Protein AF-A0A2T0B1J4-F1 (afdb_monomer)

Sequence (150 aa):
MVKFLWDLNIEDIPCGWESIYQEALRDYPDGKVAETISQYGDGEPSVEKHLFNPVKCREILINKFNQLKLEAIELYNKRDVLDFKICCNRLFQIDIFLYSILNEWTNIDDVFANDSFQPDNSLNDIKSYAQNTYFDNSDSQFNNLKFINL

Foldseek 3Di:
DQQALLVDQLVVDAFQVVVVLVCCVPPPQVFDWDWDWDDDPPDDIDIDIATAHQNLLVVLLNVLLNVLSVVLVVLVVCCVPDDVVVSVVSNLVSLLLSQLSSCNRNDHDPDDDSHNRHNVCSSVVSVVCSVVCLPVCPDVPCQSNRPDRD

Radius of gyration: 17.74 Å; Cα contacts (8 Å, |Δi|>4): 176; chains: 1; bounding box: 37×38×54 Å

Solvent-accessible surface area (backbone atoms only — not comparable to full-atom values):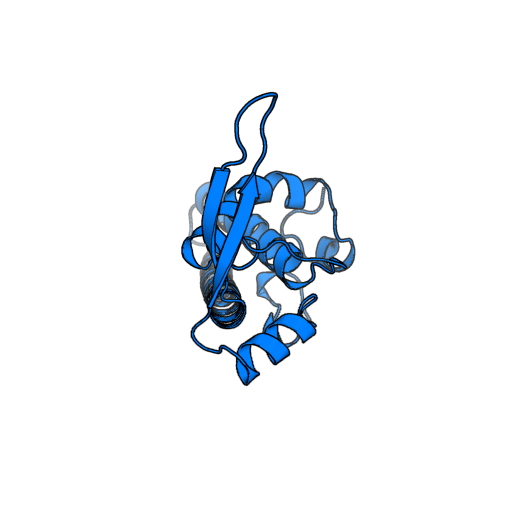 8679 Å² total; per-residue (Å²): 133,80,65,40,65,59,63,59,59,73,88,81,47,77,53,41,51,47,70,59,33,56,48,30,56,74,78,36,57,91,33,44,85,30,69,44,80,48,67,76,75,97,54,81,72,43,77,46,82,32,55,30,19,47,48,55,33,51,52,51,52,54,53,50,47,53,54,45,24,54,52,44,54,54,51,62,75,41,44,92,80,45,59,61,69,62,46,52,54,50,46,51,56,41,44,33,47,48,51,29,52,48,53,63,42,50,41,72,68,99,72,79,60,50,60,74,27,24,58,91,43,54,67,56,55,43,64,76,47,14,67,58,53,56,72,68,53,79,58,72,89,57,50,86,24,43,89,72,78,132

Structure (mmCIF, N/CA/C/O backbone):
data_AF-A0A2T0B1J4-F1
#
_entry.id   AF-A0A2T0B1J4-F1
#
loop_
_atom_site.group_PDB
_atom_site.id
_atom_site.type_symbol
_atom_site.label_atom_id
_atom_site.label_alt_id
_atom_site.label_comp_id
_atom_site.label_asym_id
_atom_site.label_entity_id
_atom_site.label_seq_id
_atom_site.pdbx_PDB_ins_code
_atom_site.Cartn_x
_atom_site.Cartn_y
_atom_site.Cartn_z
_atom_site.occupancy
_atom_site.B_iso_or_equiv
_atom_site.auth_seq_id
_atom_site.auth_comp_id
_atom_site.auth_asym_id
_atom_site.auth_atom_id
_atom_site.pdbx_PDB_model_num
ATOM 1 N N . MET A 1 1 ? -15.827 -11.362 10.276 1.00 76.38 1 MET A N 1
ATOM 2 C CA . MET A 1 1 ? -16.634 -10.396 9.501 1.00 76.38 1 MET A CA 1
ATOM 3 C C . MET A 1 1 ? -15.811 -9.130 9.412 1.00 76.38 1 MET A C 1
ATOM 5 O O . MET A 1 1 ? -15.464 -8.613 10.465 1.00 76.38 1 MET A O 1
ATOM 9 N N . VAL A 1 2 ? -15.437 -8.720 8.201 1.00 90.88 2 VAL A N 1
ATOM 10 C CA . VAL A 1 2 ? -14.666 -7.493 7.943 1.00 90.88 2 VAL A CA 1
ATOM 11 C C . VAL A 1 2 ? -15.586 -6.300 8.202 1.00 90.88 2 VAL A C 1
ATOM 13 O O . VAL A 1 2 ? -16.709 -6.292 7.697 1.00 90.88 2 VAL A O 1
ATOM 16 N N . LYS A 1 3 ? -15.155 -5.351 9.036 1.00 93.56 3 LYS A N 1
ATOM 17 C CA . LYS A 1 3 ? -15.921 -4.141 9.376 1.00 93.56 3 LYS A CA 1
ATOM 18 C C . LYS A 1 3 ? -15.192 -2.862 8.984 1.00 93.56 3 LYS A C 1
ATOM 20 O O . LYS A 1 3 ? -15.856 -1.889 8.654 1.00 93.56 3 LYS A O 1
ATOM 25 N N . PHE A 1 4 ? -13.865 -2.878 9.031 1.00 96.00 4 PHE A N 1
ATOM 26 C CA . PHE A 1 4 ? -13.014 -1.728 8.746 1.00 96.00 4 PHE A CA 1
ATOM 27 C C . PHE A 1 4 ? -11.945 -2.068 7.706 1.00 96.00 4 PHE A C 1
ATOM 29 O O . PHE A 1 4 ? -11.621 -3.241 7.509 1.00 96.00 4 PHE A O 1
ATOM 36 N N . LEU A 1 5 ? -11.329 -1.052 7.094 1.00 96.12 5 LEU A N 1
ATOM 37 C CA . LEU A 1 5 ? -10.210 -1.247 6.161 1.00 96.12 5 LEU A CA 1
ATOM 38 C C . LEU A 1 5 ? -9.045 -2.021 6.793 1.00 96.12 5 LEU A C 1
ATOM 40 O O . LEU A 1 5 ? -8.457 -2.888 6.153 1.00 96.12 5 LEU A O 1
ATOM 44 N N . TRP A 1 6 ? -8.741 -1.778 8.071 1.00 97.19 6 TRP A N 1
ATOM 45 C CA . TRP A 1 6 ? -7.687 -2.504 8.792 1.00 97.19 6 TRP A CA 1
ATOM 46 C C . TRP A 1 6 ? -8.042 -3.962 9.131 1.00 97.19 6 TRP A C 1
ATOM 48 O O . TRP A 1 6 ? -7.179 -4.703 9.598 1.00 97.19 6 TRP A O 1
ATOM 58 N N . ASP A 1 7 ? -9.271 -4.421 8.882 1.00 97.00 7 ASP A N 1
ATOM 59 C CA . ASP A 1 7 ? -9.607 -5.846 8.994 1.00 97.00 7 ASP A CA 1
ATOM 60 C C . ASP A 1 7 ? -9.185 -6.637 7.742 1.00 97.00 7 ASP A C 1
ATOM 62 O O . ASP A 1 7 ? -9.140 -7.868 7.777 1.00 97.00 7 ASP A O 1
ATOM 66 N N . LEU A 1 8 ? -8.860 -5.947 6.641 1.00 96.94 8 LEU A N 1
ATOM 67 C CA . LEU A 1 8 ? -8.448 -6.560 5.382 1.00 96.94 8 LEU A CA 1
ATOM 68 C C . LEU A 1 8 ? -7.027 -7.124 5.452 1.00 96.94 8 LEU A C 1
ATOM 70 O O . LEU A 1 8 ? -6.194 -6.727 6.275 1.00 96.94 8 LEU A O 1
ATOM 74 N N . ASN A 1 9 ? -6.742 -8.048 4.546 1.00 96.81 9 ASN A N 1
ATOM 75 C CA . ASN A 1 9 ? -5.394 -8.467 4.200 1.00 96.81 9 ASN A CA 1
ATOM 76 C C . ASN A 1 9 ? -5.140 -8.048 2.750 1.00 96.81 9 ASN A C 1
ATOM 78 O O . ASN A 1 9 ? -5.812 -8.542 1.850 1.00 96.81 9 ASN A O 1
ATOM 82 N N . ILE A 1 10 ? -4.211 -7.114 2.537 1.00 96.50 10 ILE A N 1
ATOM 83 C CA . ILE A 1 10 ? -3.950 -6.545 1.208 1.00 96.50 10 ILE A CA 1
ATOM 84 C C . ILE A 1 10 ? -3.490 -7.607 0.204 1.00 96.50 10 ILE A C 1
ATOM 86 O O . ILE A 1 10 ? -3.807 -7.517 -0.974 1.00 96.50 10 ILE A O 1
ATOM 90 N N . GLU A 1 11 ? -2.811 -8.654 0.672 1.00 96.81 11 GLU A N 1
ATOM 91 C CA . GLU A 1 11 ? -2.315 -9.736 -0.182 1.00 96.81 11 GLU A CA 1
ATOM 92 C C . GLU A 1 11 ? -3.431 -10.668 -0.683 1.00 96.81 11 GLU A C 1
ATOM 94 O O . GLU A 1 11 ? -3.240 -11.355 -1.683 1.00 96.81 11 GLU A O 1
ATOM 99 N N . ASP A 1 12 ? -4.607 -10.653 -0.042 1.00 96.75 12 ASP A N 1
ATOM 100 C CA . ASP A 1 12 ? -5.792 -11.384 -0.512 1.00 96.75 12 ASP A CA 1
ATOM 101 C C . ASP A 1 12 ? -6.577 -10.589 -1.579 1.00 96.75 12 ASP A C 1
ATOM 103 O O . ASP A 1 12 ? -7.536 -11.101 -2.162 1.00 96.75 12 ASP A O 1
ATOM 107 N N . ILE A 1 13 ? -6.192 -9.332 -1.836 1.00 95.81 13 ILE A N 1
ATOM 108 C CA . ILE A 1 13 ? -6.833 -8.432 -2.800 1.00 95.81 13 ILE A CA 1
ATOM 109 C C . ILE A 1 13 ? -6.035 -8.458 -4.113 1.00 95.81 13 ILE A C 1
ATOM 111 O O . ILE A 1 13 ? -4.819 -8.247 -4.084 1.00 95.81 13 ILE A O 1
ATOM 115 N N . PRO A 1 14 ? -6.684 -8.658 -5.278 1.00 95.06 14 PRO A N 1
ATOM 116 C CA . PRO A 1 14 ? -6.003 -8.597 -6.568 1.00 95.06 14 PRO A CA 1
ATOM 117 C C . PRO A 1 14 ? -5.245 -7.279 -6.760 1.00 95.06 14 PRO A C 1
ATOM 119 O O . PRO A 1 14 ? -5.803 -6.200 -6.564 1.00 95.06 14 PRO A O 1
ATOM 122 N N . CYS A 1 15 ? -3.977 -7.376 -7.153 1.00 94.81 15 CYS A N 1
ATOM 123 C CA . CYS A 1 15 ? -3.159 -6.222 -7.507 1.00 94.81 15 CYS A CA 1
ATOM 124 C C . CYS A 1 15 ? -3.479 -5.796 -8.947 1.00 94.81 15 CYS A C 1
ATOM 126 O O . CYS A 1 15 ? -3.387 -6.613 -9.867 1.00 94.81 15 CYS A O 1
ATOM 128 N N . GLY A 1 16 ? -3.857 -4.532 -9.151 1.00 94.12 16 GLY A N 1
ATOM 129 C CA . GLY A 1 16 ? -4.279 -4.013 -10.458 1.00 94.12 16 GLY A CA 1
ATOM 130 C C . GLY A 1 16 ? -3.170 -4.037 -11.517 1.00 94.12 16 GLY A C 1
ATOM 131 O O . GLY A 1 16 ? -3.441 -4.211 -12.702 1.00 94.12 16 GLY A O 1
ATOM 132 N N . TRP A 1 17 ? -1.911 -3.989 -11.080 1.00 95.31 17 TRP A N 1
ATOM 133 C CA . TRP A 1 17 ? -0.706 -4.018 -11.915 1.00 95.31 17 TRP A CA 1
ATOM 134 C C . TRP A 1 17 ? 0.101 -5.319 -11.764 1.00 95.31 17 TRP A C 1
ATOM 136 O O . TRP A 1 17 ? 1.316 -5.349 -11.970 1.00 95.31 17 TRP A O 1
ATOM 146 N N . GLU A 1 18 ? -0.566 -6.433 -11.437 1.00 96.00 18 GLU A N 1
ATOM 147 C CA . GLU A 1 18 ? 0.079 -7.743 -11.250 1.00 96.00 18 GLU A CA 1
ATOM 148 C C . GLU A 1 18 ? 0.923 -8.171 -12.467 1.00 96.00 18 GLU A C 1
ATOM 150 O O . GLU A 1 18 ? 2.003 -8.733 -12.297 1.00 96.00 18 GLU A O 1
ATOM 155 N N . SER A 1 19 ? 0.494 -7.869 -13.698 1.00 94.88 19 SER A N 1
ATOM 156 C CA . SER A 1 19 ? 1.263 -8.184 -14.914 1.00 94.88 19 SER A CA 1
ATOM 157 C C . SER A 1 19 ? 2.630 -7.489 -14.946 1.00 94.88 19 SER A C 1
ATOM 159 O O . SER A 1 19 ? 3.635 -8.130 -15.256 1.00 94.88 19 SER A O 1
ATOM 161 N N . ILE A 1 20 ? 2.678 -6.210 -14.567 1.00 95.00 20 ILE A N 1
ATOM 162 C CA . ILE A 1 20 ? 3.899 -5.394 -14.503 1.00 95.00 20 ILE A CA 1
ATOM 163 C C . ILE A 1 20 ? 4.815 -5.904 -13.396 1.00 95.00 20 ILE A C 1
ATOM 165 O O . ILE A 1 20 ? 6.023 -6.030 -13.593 1.00 95.00 20 ILE A O 1
ATOM 169 N N . TYR A 1 21 ? 4.241 -6.250 -12.242 1.00 95.81 21 TYR A N 1
ATOM 170 C CA . TYR A 1 21 ? 4.989 -6.879 -11.160 1.00 95.81 21 TYR A CA 1
ATOM 171 C C . TYR A 1 21 ? 5.649 -8.189 -11.610 1.00 95.81 21 TYR A C 1
ATOM 173 O O . TYR A 1 21 ? 6.840 -8.376 -11.371 1.00 95.81 21 TYR A O 1
ATOM 181 N N . GLN A 1 22 ? 4.907 -9.081 -12.274 1.00 97.31 22 GLN A N 1
ATOM 182 C CA . GLN A 1 22 ? 5.429 -10.376 -12.721 1.00 97.31 22 GLN A CA 1
ATOM 183 C C . GLN A 1 22 ? 6.499 -10.232 -13.810 1.00 97.31 22 GLN A C 1
ATOM 185 O O . GLN A 1 22 ? 7.472 -10.986 -13.822 1.00 97.31 22 GLN A O 1
ATOM 190 N N . GLU A 1 23 ? 6.352 -9.257 -14.713 1.00 96.00 23 GLU A N 1
ATOM 191 C CA . GLU A 1 23 ? 7.404 -8.904 -15.670 1.00 96.00 23 GLU A CA 1
ATOM 192 C C . GLU A 1 23 ? 8.668 -8.431 -14.945 1.00 96.00 23 GLU A C 1
ATOM 194 O O . GLU A 1 23 ? 9.739 -8.999 -15.152 1.00 96.00 23 GLU A O 1
ATOM 199 N N . ALA A 1 24 ? 8.539 -7.444 -14.055 1.00 96.38 24 ALA A N 1
ATOM 200 C CA . ALA A 1 24 ? 9.664 -6.898 -13.307 1.00 96.38 24 ALA A CA 1
ATOM 201 C C . ALA A 1 24 ? 10.362 -7.969 -12.461 1.00 96.38 24 ALA A C 1
ATOM 203 O O . ALA A 1 24 ? 11.586 -8.052 -12.464 1.00 96.38 24 ALA A O 1
ATOM 204 N N . LEU A 1 25 ? 9.600 -8.838 -11.794 1.00 97.50 25 LEU A N 1
ATOM 205 C CA . LEU A 1 25 ? 10.138 -9.928 -10.982 1.00 97.50 25 LEU A CA 1
ATOM 206 C C . LEU A 1 25 ? 10.999 -10.899 -11.803 1.00 97.50 25 LEU A C 1
ATOM 208 O O . LEU A 1 25 ? 11.987 -11.426 -11.294 1.00 97.50 25 LEU A O 1
ATOM 212 N N . ARG A 1 26 ? 10.630 -11.137 -13.066 1.00 98.06 26 ARG A N 1
ATOM 213 C CA . ARG A 1 26 ? 11.362 -12.021 -13.978 1.00 98.06 26 ARG A CA 1
ATOM 214 C C . ARG A 1 26 ? 12.568 -11.330 -14.614 1.00 98.06 26 ARG A C 1
ATOM 216 O O . ARG A 1 26 ? 13.634 -11.936 -14.690 1.00 98.06 26 ARG A O 1
ATOM 223 N N . ASP A 1 27 ? 12.387 -10.102 -15.090 1.00 97.81 27 ASP A N 1
ATOM 224 C CA . ASP A 1 27 ? 13.320 -9.464 -16.021 1.00 97.81 27 ASP A CA 1
ATOM 225 C C . ASP A 1 27 ? 14.264 -8.458 -15.331 1.00 97.81 27 ASP A C 1
ATOM 227 O O . ASP A 1 27 ? 15.399 -8.277 -15.772 1.00 97.81 27 ASP A O 1
ATOM 231 N N . TYR A 1 28 ? 13.821 -7.799 -14.253 1.00 96.69 28 TYR A N 1
ATOM 232 C CA . TYR A 1 28 ? 14.573 -6.768 -13.521 1.00 96.69 28 TYR A CA 1
ATOM 233 C C . TYR A 1 28 ? 14.122 -6.657 -12.043 1.00 96.69 28 TYR A C 1
ATOM 235 O O . TYR A 1 28 ? 13.587 -5.623 -11.633 1.00 96.69 28 TYR A O 1
ATOM 243 N N . PRO A 1 29 ? 14.338 -7.694 -11.206 1.00 96.69 29 PRO A N 1
ATOM 244 C CA . PRO A 1 29 ? 13.792 -7.752 -9.842 1.00 96.69 29 PRO A CA 1
ATOM 245 C C . PRO A 1 29 ? 14.327 -6.658 -8.904 1.00 96.69 29 PRO A C 1
ATOM 247 O O . PRO A 1 29 ? 13.625 -6.234 -7.988 1.00 96.69 29 PRO A O 1
ATOM 250 N N . ASP A 1 30 ? 15.538 -6.159 -9.161 1.00 96.44 30 ASP A N 1
ATOM 251 C CA . ASP A 1 30 ? 16.154 -5.050 -8.420 1.00 96.44 30 ASP A CA 1
ATOM 252 C C . ASP A 1 30 ? 15.792 -3.664 -9.001 1.00 96.44 30 ASP A C 1
ATOM 254 O O . ASP A 1 30 ? 16.262 -2.628 -8.522 1.00 96.44 30 ASP A O 1
ATOM 258 N N . GLY A 1 31 ? 14.917 -3.628 -10.010 1.00 95.81 31 GLY A N 1
ATOM 259 C CA . GLY A 1 31 ? 14.525 -2.433 -10.750 1.00 95.81 31 GLY A CA 1
ATOM 260 C C . GLY A 1 31 ? 15.409 -2.147 -11.964 1.00 95.81 31 GLY A C 1
ATOM 261 O O . GLY A 1 31 ? 16.444 -2.774 -12.189 1.00 95.81 31 GLY A O 1
ATOM 262 N N . LYS A 1 32 ? 14.985 -1.171 -12.767 1.00 95.50 32 LYS A N 1
ATOM 263 C CA . LYS A 1 32 ? 15.724 -0.665 -13.931 1.00 95.50 32 LYS A CA 1
ATOM 264 C C . LYS A 1 32 ? 15.716 0.859 -13.952 1.00 95.50 32 LYS A C 1
ATOM 266 O O . LYS A 1 32 ? 14.814 1.486 -13.403 1.00 95.50 32 LYS A O 1
ATOM 271 N N . VAL A 1 33 ? 16.701 1.458 -14.616 1.00 95.06 33 VAL A N 1
ATOM 272 C CA . VAL A 1 33 ? 16.644 2.891 -14.931 1.00 95.06 33 VAL A CA 1
ATOM 273 C C . VAL A 1 33 ? 15.686 3.077 -16.100 1.00 95.06 33 VAL A C 1
ATOM 275 O O . VAL A 1 33 ? 15.853 2.440 -17.141 1.00 95.06 33 VAL A O 1
ATOM 278 N N . ALA A 1 34 ? 14.697 3.940 -15.918 1.00 91.75 34 ALA A N 1
ATOM 279 C CA . ALA A 1 34 ? 13.777 4.370 -16.955 1.00 91.75 34 ALA A CA 1
ATOM 280 C C . ALA A 1 34 ? 13.928 5.877 -17.183 1.00 91.75 34 ALA A C 1
ATOM 282 O O . ALA A 1 34 ? 14.399 6.608 -16.310 1.00 91.75 34 ALA A O 1
ATOM 283 N N . GLU A 1 35 ? 13.563 6.327 -18.377 1.00 91.50 35 GLU A N 1
ATOM 284 C CA . GLU A 1 35 ? 13.677 7.725 -18.780 1.00 91.50 35 GLU A CA 1
ATOM 285 C C . GLU A 1 35 ? 12.286 8.293 -19.045 1.00 91.50 35 GLU A C 1
ATOM 287 O O . GLU A 1 35 ? 11.490 7.691 -19.771 1.00 91.50 35 GLU A O 1
ATOM 292 N N . THR A 1 36 ? 12.002 9.452 -18.463 1.00 85.56 36 THR A N 1
ATOM 293 C CA . THR A 1 36 ? 10.801 10.235 -18.749 1.00 85.56 36 THR A CA 1
ATOM 294 C C . THR A 1 36 ? 11.226 11.461 -19.539 1.00 85.56 36 THR A C 1
ATOM 296 O O . THR A 1 36 ? 12.144 12.182 -19.147 1.00 85.56 36 THR A O 1
ATOM 299 N N . ILE A 1 37 ? 10.583 11.682 -20.685 1.00 85.25 37 ILE A N 1
ATOM 300 C CA . ILE A 1 37 ? 10.827 12.860 -21.516 1.00 85.25 37 ILE A CA 1
ATOM 301 C C . ILE A 1 37 ? 9.759 13.884 -21.162 1.00 85.25 37 ILE A C 1
ATOM 303 O O . ILE A 1 37 ? 8.578 13.673 -21.437 1.00 85.25 37 ILE A O 1
ATOM 307 N N . SER A 1 38 ? 10.173 14.992 -20.559 1.00 80.19 38 SER A N 1
ATOM 308 C CA . SER A 1 38 ? 9.302 16.125 -20.281 1.00 80.19 38 SER A CA 1
ATOM 309 C C . SER A 1 38 ? 9.589 17.246 -21.278 1.00 80.19 38 SER A C 1
ATOM 311 O O . SER A 1 38 ? 10.730 17.658 -21.482 1.00 80.19 38 SER A O 1
ATOM 313 N N . GLN A 1 39 ? 8.539 17.745 -21.931 1.00 76.69 39 GLN A N 1
ATOM 314 C CA . GLN A 1 39 ? 8.609 18.947 -22.756 1.00 76.69 39 GLN A CA 1
ATOM 315 C C . GLN A 1 39 ? 7.570 19.940 -22.238 1.00 76.69 39 GLN A C 1
ATOM 317 O O . GLN A 1 39 ? 6.373 19.792 -22.475 1.00 76.69 39 GLN A O 1
ATOM 322 N N . TYR A 1 40 ? 8.037 20.947 -21.502 1.00 67.19 40 TYR A N 1
ATOM 323 C CA . TYR A 1 40 ? 7.197 22.037 -21.013 1.00 67.19 40 TYR A CA 1
ATOM 324 C C . TYR A 1 40 ? 7.437 23.293 -21.862 1.00 67.19 40 TYR A C 1
ATOM 326 O O . TYR A 1 40 ? 8.474 23.945 -21.747 1.00 67.19 40 TYR A O 1
ATOM 334 N N . GLY A 1 41 ? 6.461 23.643 -22.707 1.00 70.88 41 GLY A N 1
ATOM 335 C CA . GLY A 1 41 ? 6.517 24.822 -23.584 1.00 70.88 41 GLY A CA 1
ATOM 336 C C . GLY A 1 41 ? 7.502 24.685 -24.754 1.00 70.88 41 GLY A C 1
ATOM 337 O O . GLY A 1 41 ? 7.826 23.578 -25.176 1.00 70.88 41 GLY A O 1
ATOM 338 N N . ASP A 1 42 ? 7.988 25.818 -25.270 1.00 76.19 42 ASP A N 1
ATOM 339 C CA . ASP A 1 42 ? 8.876 25.891 -26.449 1.00 76.19 42 ASP A CA 1
ATOM 340 C C . ASP A 1 42 ? 10.356 25.546 -26.147 1.00 76.19 42 ASP A C 1
ATOM 342 O O . ASP A 1 42 ? 11.243 25.819 -26.957 1.00 76.19 42 ASP A O 1
ATOM 346 N N . GLY A 1 43 ? 10.652 24.996 -24.964 1.00 72.56 43 GLY A N 1
ATOM 347 C CA . GLY A 1 43 ? 12.005 24.611 -24.553 1.00 72.56 43 GLY A CA 1
ATOM 348 C C . GLY A 1 43 ? 12.491 23.296 -25.173 1.00 72.56 43 GLY A C 1
ATOM 349 O O . GLY A 1 43 ? 11.707 22.514 -25.718 1.00 72.56 43 GLY A O 1
ATOM 350 N N . GLU A 1 44 ? 13.800 23.034 -25.063 1.00 81.19 44 GLU A N 1
ATOM 351 C CA . GLU A 1 44 ? 14.355 21.719 -25.404 1.00 81.19 44 GLU A CA 1
ATOM 352 C C . GLU A 1 44 ? 13.806 20.640 -24.452 1.00 81.19 44 GLU A C 1
ATOM 354 O O . GLU A 1 44 ? 13.678 20.903 -23.253 1.00 81.19 44 GLU A O 1
ATOM 359 N N . PRO A 1 45 ? 13.489 19.430 -24.952 1.00 83.75 45 PRO A N 1
ATOM 360 C CA . PRO A 1 45 ? 13.033 18.331 -24.109 1.00 83.75 45 PRO A CA 1
ATOM 361 C C . PRO A 1 45 ? 14.069 17.989 -23.034 1.00 83.75 45 PRO A C 1
ATOM 363 O O . PRO A 1 45 ? 15.243 17.768 -23.343 1.00 83.75 45 PRO A O 1
ATOM 366 N N . SER A 1 46 ? 13.633 17.891 -21.781 1.00 85.12 46 SER A N 1
ATOM 367 C CA . SER A 1 46 ? 14.446 17.348 -20.696 1.00 85.12 46 SER A CA 1
ATOM 368 C C . SER A 1 46 ? 14.202 15.850 -20.549 1.00 85.12 46 SER A C 1
ATOM 370 O O . SER A 1 46 ? 13.067 15.380 -20.621 1.00 85.12 46 SER A O 1
ATOM 372 N N . VAL A 1 47 ? 15.284 15.099 -20.337 1.00 87.81 47 VAL A N 1
ATOM 373 C CA . VAL A 1 47 ? 15.229 13.671 -20.009 1.00 87.81 47 VAL A CA 1
ATOM 374 C C . VAL A 1 47 ? 15.550 13.510 -18.534 1.00 87.81 47 VAL A C 1
ATOM 376 O O . VAL A 1 47 ? 16.666 13.805 -18.099 1.00 87.81 47 VAL A O 1
ATOM 379 N N . GLU A 1 48 ? 14.580 13.025 -17.774 1.00 88.94 48 GLU A N 1
ATOM 380 C CA . GLU A 1 48 ? 14.755 12.678 -16.370 1.00 88.94 48 GLU A CA 1
ATOM 381 C C . GLU A 1 48 ? 14.897 11.165 -16.220 1.00 88.94 48 GLU A C 1
ATOM 383 O O . GLU A 1 48 ? 14.248 10.384 -16.917 1.00 88.94 48 GLU A O 1
ATOM 388 N N . LYS A 1 49 ? 15.808 10.745 -15.338 1.00 90.56 49 LYS A N 1
ATOM 389 C CA . LYS A 1 49 ? 16.088 9.335 -15.059 1.00 90.56 49 LYS A CA 1
ATOM 390 C C . LYS A 1 49 ? 15.467 8.948 -13.733 1.00 90.56 49 LYS A C 1
ATOM 392 O O . LYS A 1 49 ? 15.766 9.563 -12.712 1.00 90.56 49 LYS A O 1
ATOM 397 N N . HIS A 1 50 ? 14.696 7.874 -13.757 1.00 90.81 50 HIS A N 1
ATOM 398 C CA . HIS A 1 50 ? 13.974 7.353 -12.608 1.00 90.81 50 HIS A CA 1
ATOM 399 C C . HIS A 1 50 ? 14.336 5.891 -12.380 1.00 90.81 50 HIS A C 1
ATOM 401 O O . HIS A 1 50 ? 14.678 5.159 -13.314 1.00 90.81 50 HIS A O 1
ATOM 407 N N . LEU A 1 51 ? 14.257 5.454 -11.126 1.00 94.38 51 LEU A N 1
ATOM 408 C CA . LEU A 1 51 ? 14.292 4.034 -10.808 1.00 94.38 51 LEU A CA 1
ATOM 409 C C . LEU A 1 51 ? 12.877 3.477 -10.964 1.00 94.38 51 LEU A C 1
ATOM 411 O O . LEU A 1 51 ? 12.012 3.783 -10.153 1.00 94.38 51 LEU A O 1
ATOM 415 N N . PHE A 1 52 ? 12.662 2.632 -11.964 1.00 95.00 52 PHE A N 1
ATOM 416 C CA . PHE A 1 52 ? 11.423 1.884 -12.139 1.00 95.00 52 PHE A CA 1
ATOM 417 C C . PHE A 1 52 ? 11.560 0.535 -11.432 1.00 95.00 52 PHE A C 1
ATOM 419 O O . PHE A 1 52 ? 12.289 -0.348 -11.897 1.00 95.00 52 PHE A O 1
ATOM 426 N N . ASN A 1 53 ? 10.894 0.374 -10.288 1.00 96.88 53 ASN A N 1
ATOM 427 C CA . ASN A 1 53 ? 10.961 -0.848 -9.489 1.00 96.88 53 ASN A CA 1
ATOM 428 C C . ASN A 1 53 ? 9.590 -1.233 -8.884 1.00 96.88 53 ASN A C 1
ATOM 430 O O . ASN A 1 53 ? 9.336 -0.999 -7.696 1.00 96.88 53 ASN A O 1
ATOM 434 N N . PRO A 1 54 ? 8.715 -1.878 -9.681 1.00 96.12 54 PRO A N 1
ATOM 435 C CA . PRO A 1 54 ? 7.412 -2.366 -9.223 1.00 96.12 54 PRO A CA 1
ATOM 436 C C . PRO A 1 54 ? 7.508 -3.384 -8.081 1.00 96.12 54 PRO A C 1
ATOM 438 O O . PRO A 1 54 ? 6.658 -3.400 -7.192 1.00 96.12 54 PRO A O 1
ATOM 441 N N . VAL A 1 55 ? 8.561 -4.212 -8.065 1.00 97.69 55 VAL A N 1
ATOM 442 C CA . VAL A 1 55 ? 8.783 -5.226 -7.021 1.00 97.69 55 VAL A CA 1
ATOM 443 C C . VAL A 1 55 ? 8.957 -4.553 -5.661 1.00 97.69 55 VAL A C 1
ATOM 445 O O . VAL A 1 55 ? 8.271 -4.906 -4.699 1.00 97.69 55 VAL A O 1
ATOM 448 N N . LYS A 1 56 ? 9.820 -3.534 -5.589 1.00 97.69 56 LYS A N 1
ATOM 449 C CA . LYS A 1 56 ? 10.056 -2.782 -4.356 1.00 97.69 56 LYS A CA 1
ATOM 450 C C . LYS A 1 56 ? 8.853 -1.935 -3.957 1.00 97.69 56 LYS A C 1
ATOM 452 O O . LYS A 1 56 ? 8.540 -1.866 -2.771 1.00 97.69 56 LYS A O 1
ATOM 457 N N . 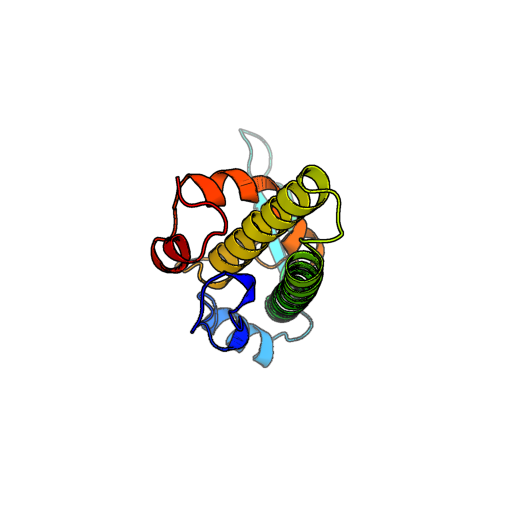CYS A 1 57 ? 8.148 -1.341 -4.920 1.00 96.62 57 CYS A N 1
ATOM 458 C CA . CYS A 1 57 ? 6.906 -0.617 -4.644 1.00 96.62 57 CYS A CA 1
ATOM 459 C C . CYS A 1 57 ? 5.860 -1.534 -3.994 1.00 96.62 57 CYS A C 1
ATOM 461 O O . CYS A 1 57 ? 5.291 -1.165 -2.967 1.00 96.62 57 CYS A O 1
ATOM 463 N N . ARG A 1 58 ? 5.680 -2.766 -4.501 1.00 97.38 58 ARG A N 1
ATOM 464 C CA . ARG A 1 58 ? 4.770 -3.765 -3.905 1.00 97.38 58 ARG A CA 1
ATOM 465 C C . ARG A 1 58 ? 5.094 -4.015 -2.439 1.00 97.38 58 ARG A C 1
ATOM 467 O O . ARG A 1 58 ? 4.214 -3.947 -1.583 1.00 97.38 58 ARG A O 1
ATOM 474 N N . GLU A 1 59 ? 6.367 -4.273 -2.154 1.00 97.81 59 GLU A N 1
ATOM 475 C CA . GLU A 1 59 ? 6.861 -4.519 -0.799 1.00 97.81 59 GLU A CA 1
ATOM 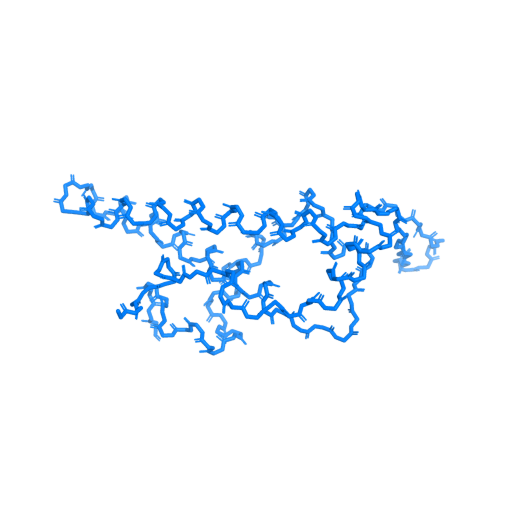476 C C . GLU A 1 59 ? 6.588 -3.320 0.126 1.00 97.81 59 GLU A C 1
ATOM 478 O O . GLU A 1 59 ? 6.109 -3.492 1.247 1.00 97.81 59 GLU A O 1
ATOM 483 N N . ILE A 1 60 ? 6.846 -2.096 -0.350 1.00 98.12 60 ILE A N 1
ATOM 484 C CA . ILE A 1 60 ? 6.601 -0.857 0.399 1.00 98.12 60 ILE A CA 1
ATOM 485 C C . ILE A 1 60 ? 5.118 -0.711 0.752 1.00 98.12 60 ILE A C 1
ATOM 487 O O . ILE A 1 60 ? 4.801 -0.418 1.909 1.00 98.12 60 ILE A O 1
ATOM 491 N N . LEU A 1 61 ? 4.216 -0.937 -0.207 1.00 97.75 61 LEU A N 1
ATOM 492 C CA . LEU A 1 61 ? 2.773 -0.827 0.016 1.00 97.75 61 LEU A CA 1
ATOM 493 C C . LEU A 1 61 ? 2.274 -1.869 1.020 1.00 97.75 61 LEU A C 1
ATOM 495 O O . LEU A 1 61 ? 1.602 -1.497 1.983 1.00 97.75 61 LEU A O 1
ATOM 499 N N . ILE A 1 62 ? 2.658 -3.142 0.859 1.00 98.50 62 ILE A N 1
ATOM 500 C CA . ILE A 1 62 ? 2.278 -4.227 1.779 1.00 98.50 62 ILE A CA 1
ATOM 501 C C . ILE A 1 62 ? 2.764 -3.918 3.197 1.00 98.50 62 ILE A C 1
ATOM 503 O O . ILE A 1 62 ? 1.986 -3.947 4.155 1.00 98.50 62 ILE A O 1
ATOM 507 N N . ASN A 1 63 ? 4.046 -3.572 3.340 1.00 98.44 63 ASN A N 1
ATOM 508 C CA . ASN A 1 63 ? 4.635 -3.265 4.639 1.00 98.44 63 ASN A CA 1
ATOM 509 C C . ASN A 1 63 ? 3.939 -2.073 5.294 1.00 98.44 63 ASN A C 1
ATOM 511 O O . ASN A 1 63 ? 3.634 -2.109 6.490 1.00 98.44 63 ASN A O 1
ATOM 515 N N . LYS A 1 64 ? 3.651 -1.019 4.519 1.00 98.31 64 LYS A N 1
ATOM 516 C CA . LYS A 1 64 ? 2.997 0.171 5.055 1.00 98.31 64 LYS A CA 1
ATOM 517 C C . LYS A 1 64 ? 1.554 -0.103 5.461 1.00 98.31 64 LYS A C 1
ATOM 519 O O . LYS A 1 64 ? 1.144 0.342 6.534 1.00 98.31 64 LYS A O 1
ATOM 524 N N . PHE A 1 65 ? 0.815 -0.854 4.648 1.00 98.50 65 PHE A N 1
ATOM 525 C CA . PHE A 1 65 ? -0.547 -1.273 4.954 1.00 98.50 65 PHE A CA 1
ATOM 526 C C . PHE A 1 65 ? -0.590 -2.077 6.257 1.00 98.50 65 PHE A C 1
ATOM 528 O O . PHE A 1 65 ? -1.335 -1.733 7.172 1.00 98.50 65 PHE A O 1
ATOM 535 N N . ASN A 1 66 ? 0.274 -3.087 6.392 1.00 98.56 66 ASN A N 1
ATOM 536 C CA . ASN A 1 66 ? 0.337 -3.934 7.583 1.00 98.56 66 ASN A CA 1
ATOM 537 C C . ASN A 1 66 ? 0.755 -3.158 8.841 1.00 98.56 66 ASN A C 1
ATOM 539 O O . ASN A 1 66 ? 0.187 -3.375 9.912 1.00 98.56 66 ASN A O 1
ATOM 543 N N . GLN A 1 67 ? 1.687 -2.206 8.720 1.00 98.50 67 GLN A N 1
ATOM 544 C CA . GLN A 1 67 ? 2.044 -1.311 9.823 1.00 98.50 67 GLN A CA 1
ATOM 545 C C . GLN A 1 67 ? 0.828 -0.505 10.307 1.00 98.50 67 GLN A C 1
ATOM 547 O O . GLN A 1 67 ? 0.535 -0.480 11.502 1.00 98.50 67 GLN A O 1
ATOM 552 N N . LEU A 1 68 ? 0.122 0.149 9.381 1.00 98.44 68 LEU A N 1
ATOM 553 C CA . LEU A 1 68 ? -1.047 0.978 9.683 1.00 98.44 68 LEU A CA 1
ATOM 554 C C . LEU A 1 68 ? -2.207 0.147 10.244 1.00 98.44 68 LEU A C 1
ATOM 556 O O . LEU A 1 68 ? -2.868 0.569 11.190 1.00 98.44 68 LEU A O 1
ATOM 560 N N . LYS A 1 69 ? -2.417 -1.059 9.708 1.00 98.31 69 LYS A N 1
ATOM 561 C CA . LYS A 1 69 ? -3.390 -2.032 10.210 1.00 98.31 69 LYS A CA 1
ATOM 562 C C . LYS A 1 69 ? -3.150 -2.370 11.679 1.00 98.31 69 LYS A C 1
ATOM 564 O O . LYS A 1 69 ? -4.076 -2.286 12.483 1.00 98.31 69 LYS A O 1
ATOM 569 N N . LEU A 1 70 ? -1.920 -2.739 12.039 1.00 98.31 70 LEU A N 1
ATOM 570 C CA . LEU A 1 70 ? -1.578 -3.070 13.424 1.00 98.31 70 LEU A CA 1
ATOM 571 C C . LEU A 1 70 ? -1.779 -1.867 14.352 1.00 98.31 70 LEU A C 1
ATOM 573 O O . LEU A 1 70 ? -2.356 -2.015 15.429 1.00 98.31 70 LEU A O 1
ATOM 577 N N . GLU A 1 71 ? -1.373 -0.677 13.903 1.00 97.88 71 GLU A N 1
ATOM 578 C CA . GLU A 1 71 ? -1.567 0.571 14.642 1.00 97.88 71 GLU A CA 1
ATOM 579 C C . GLU A 1 71 ? -3.058 0.868 14.889 1.00 97.88 71 GLU A C 1
ATOM 581 O O . GLU A 1 71 ? -3.450 1.183 16.014 1.00 97.88 71 GLU A O 1
ATOM 586 N N . ALA A 1 72 ? -3.910 0.718 13.870 1.00 97.75 72 ALA A N 1
ATOM 587 C CA . ALA A 1 72 ? -5.350 0.930 13.999 1.00 97.75 72 ALA A CA 1
ATOM 588 C C . ALA A 1 72 ? -6.004 -0.070 14.957 1.00 97.75 72 ALA A C 1
ATOM 590 O O . ALA A 1 72 ? -6.800 0.331 15.806 1.00 97.75 72 ALA A O 1
ATOM 591 N N . ILE A 1 73 ? -5.645 -1.356 14.867 1.00 97.00 73 ILE A N 1
ATOM 592 C CA . ILE A 1 73 ? -6.149 -2.397 15.773 1.00 97.00 73 ILE A CA 1
ATOM 593 C C . ILE A 1 73 ? -5.778 -2.063 17.222 1.00 97.00 73 ILE A C 1
ATOM 595 O O . ILE A 1 73 ? -6.620 -2.151 18.119 1.00 97.00 73 ILE A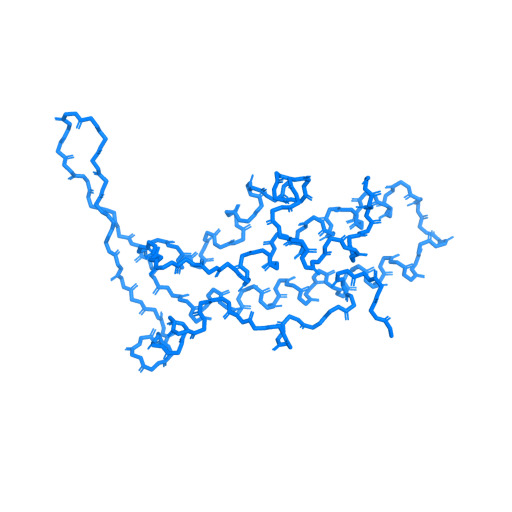 O 1
ATOM 599 N N . GLU A 1 74 ? -4.532 -1.653 17.466 1.00 95.94 74 GLU A N 1
ATOM 600 C CA . GLU A 1 74 ? -4.077 -1.274 18.802 1.00 95.94 74 GLU A CA 1
ATOM 601 C C . GLU A 1 74 ? -4.838 -0.054 19.343 1.00 95.94 74 GLU A C 1
ATOM 603 O O . GLU A 1 74 ? -5.355 -0.099 20.464 1.00 95.94 74 GLU A O 1
ATOM 608 N N . LEU A 1 75 ? -4.949 1.013 18.546 1.00 96.00 75 LEU A N 1
ATOM 609 C CA . LEU A 1 75 ? -5.677 2.232 18.912 1.00 96.00 75 LEU A CA 1
ATOM 610 C C . LEU A 1 75 ? -7.152 1.946 19.195 1.00 96.00 75 LEU A C 1
ATOM 612 O O . LEU A 1 75 ? -7.680 2.371 20.224 1.00 96.00 75 LEU A O 1
ATOM 616 N N . TYR A 1 76 ? -7.806 1.180 18.322 1.00 94.69 76 TYR A N 1
ATOM 617 C CA . TYR A 1 76 ? -9.216 0.846 18.461 1.00 94.69 76 TYR A CA 1
ATOM 618 C C . TYR A 1 76 ? -9.480 -0.001 19.710 1.00 94.69 76 TYR A C 1
ATOM 620 O O . TYR A 1 76 ? -10.469 0.226 20.406 1.00 94.69 76 TYR A O 1
ATOM 628 N N . ASN A 1 77 ? -8.590 -0.936 20.054 1.00 94.31 77 ASN A N 1
ATOM 629 C CA . ASN A 1 77 ? -8.712 -1.744 21.271 1.00 94.31 77 ASN A CA 1
ATOM 630 C C . ASN A 1 77 ? -8.494 -0.933 22.556 1.00 94.31 77 ASN A C 1
ATOM 632 O O . ASN A 1 77 ? -9.069 -1.263 23.590 1.00 94.31 77 ASN A O 1
ATOM 636 N N . LYS A 1 78 ? -7.694 0.137 22.498 1.00 93.69 78 LYS A N 1
ATOM 637 C CA . LYS A 1 78 ? -7.417 1.032 23.634 1.00 93.69 78 LYS A CA 1
ATOM 638 C C . LYS A 1 78 ? -8.344 2.253 23.691 1.00 93.69 78 LYS A C 1
ATOM 640 O O . LYS A 1 78 ? -8.162 3.113 24.550 1.00 93.69 78 LYS A O 1
ATOM 645 N N . ARG A 1 79 ? -9.343 2.349 22.810 1.00 93.06 79 ARG A N 1
ATOM 646 C CA . ARG A 1 79 ? -10.182 3.552 22.652 1.00 93.06 79 ARG A CA 1
ATOM 647 C C . ARG A 1 79 ? -10.903 4.000 23.927 1.00 93.06 79 ARG A C 1
ATOM 649 O O . ARG A 1 79 ? -11.133 5.190 24.082 1.00 93.06 79 ARG A O 1
ATOM 656 N N . ASP A 1 80 ? -11.218 3.075 24.834 1.00 91.50 80 ASP A N 1
ATOM 657 C CA . ASP A 1 80 ? -11.961 3.374 26.067 1.00 91.50 80 ASP A CA 1
ATOM 658 C C . ASP A 1 80 ? -11.082 4.018 27.159 1.00 91.50 80 ASP A C 1
ATOM 660 O O . ASP A 1 80 ? -11.600 4.541 28.143 1.00 91.50 80 ASP A O 1
ATOM 664 N N . VAL A 1 81 ? -9.752 3.983 26.998 1.00 93.56 81 VAL A N 1
ATOM 665 C CA . VAL A 1 81 ? -8.778 4.540 27.960 1.00 93.56 81 VAL A CA 1
ATOM 666 C C . VAL A 1 81 ? -7.948 5.692 27.393 1.00 93.56 81 VAL A C 1
ATOM 668 O O . VAL A 1 81 ? -7.233 6.360 28.138 1.00 93.56 81 VAL A O 1
ATOM 671 N N . LEU A 1 82 ? -8.013 5.919 26.082 1.00 91.19 82 LEU A N 1
ATOM 672 C CA . LEU A 1 82 ? -7.324 7.013 25.408 1.00 91.19 82 LEU A CA 1
ATOM 673 C C . LEU A 1 82 ? -8.211 8.257 25.344 1.00 91.19 82 LEU A C 1
ATOM 675 O O . LEU A 1 82 ? -9.437 8.172 25.373 1.00 91.19 82 LEU A O 1
ATOM 679 N N . ASP A 1 83 ? -7.581 9.425 25.198 1.00 95.00 83 ASP A N 1
ATOM 680 C CA . ASP A 1 83 ? -8.317 10.639 24.851 1.00 95.00 83 ASP A CA 1
ATOM 681 C C . ASP A 1 83 ? -9.079 10.418 23.537 1.00 95.00 83 ASP A C 1
ATOM 683 O O . ASP A 1 83 ? -8.492 10.061 22.510 1.00 95.00 83 ASP A O 1
ATOM 687 N N . PHE A 1 84 ? -10.396 10.629 23.586 1.00 90.12 84 PHE A N 1
ATOM 688 C CA . PHE A 1 84 ? -11.294 10.358 22.468 1.00 90.12 84 PHE A CA 1
ATOM 689 C C . PHE A 1 84 ? -10.879 11.116 21.204 1.00 90.12 84 PHE A C 1
ATOM 691 O O . PHE A 1 84 ? -10.823 10.535 20.122 1.00 90.12 84 PHE A O 1
ATOM 698 N N . LYS A 1 85 ? -10.536 12.404 21.334 1.00 92.38 85 LYS A N 1
ATOM 699 C CA . LYS A 1 85 ? -10.182 13.249 20.191 1.00 92.38 85 LYS A CA 1
ATOM 700 C C . LYS A 1 85 ? -8.872 12.786 19.560 1.00 92.38 85 LYS A C 1
ATOM 702 O O . LYS A 1 85 ? -8.787 12.707 18.337 1.00 92.38 85 LYS A O 1
ATOM 707 N N . ILE A 1 86 ? -7.866 12.466 20.371 1.00 91.38 86 ILE A N 1
ATOM 708 C CA . ILE A 1 86 ? -6.581 11.944 19.891 1.00 91.38 86 ILE A CA 1
ATOM 709 C C . ILE A 1 86 ? -6.785 10.600 19.184 1.00 91.38 86 ILE A C 1
ATOM 711 O O . ILE A 1 86 ? -6.302 10.421 18.066 1.00 91.38 86 ILE A O 1
ATOM 715 N N . CYS A 1 87 ? -7.539 9.688 19.803 1.00 93.44 87 CYS A N 1
ATOM 716 C CA . CYS A 1 87 ? -7.818 8.365 19.255 1.00 93.44 87 CYS A CA 1
ATOM 717 C C . CYS A 1 87 ? -8.547 8.455 17.905 1.00 93.44 87 CYS A C 1
ATOM 719 O O . CYS A 1 87 ? -8.056 7.935 16.902 1.00 93.44 87 CYS A O 1
ATOM 721 N N . CYS A 1 88 ? -9.667 9.181 17.846 1.00 92.06 88 CYS A N 1
ATOM 722 C CA . CYS A 1 88 ? -10.455 9.328 16.624 1.00 92.06 88 CYS A CA 1
ATOM 723 C C . CYS A 1 88 ? -9.681 10.029 15.505 1.00 92.06 88 CYS A C 1
ATOM 725 O O . CYS A 1 88 ? -9.716 9.559 14.371 1.00 92.06 88 CYS A O 1
ATOM 727 N N . ASN A 1 89 ? -8.945 11.105 15.805 1.00 93.81 89 ASN A N 1
ATOM 728 C CA . ASN A 1 89 ? -8.148 11.799 14.791 1.00 93.81 89 ASN A CA 1
ATOM 729 C C . ASN A 1 89 ? -7.079 10.885 14.189 1.00 93.81 89 ASN A C 1
ATOM 731 O O . ASN A 1 89 ? -6.849 10.920 12.980 1.00 93.81 89 ASN A O 1
ATOM 735 N N . ARG A 1 90 ? -6.421 10.062 15.015 1.00 95.94 90 ARG A N 1
ATOM 736 C CA . ARG A 1 90 ? -5.383 9.157 14.523 1.00 95.94 90 ARG A CA 1
ATOM 737 C C . ARG A 1 90 ? -5.970 8.002 13.718 1.00 95.94 90 ARG A C 1
ATOM 739 O O . ARG A 1 90 ? -5.457 7.723 12.639 1.00 95.94 90 ARG A O 1
ATOM 746 N N . LEU A 1 91 ? -7.055 7.388 14.194 1.00 96.25 91 LEU A N 1
ATOM 747 C CA . LEU A 1 91 ? -7.784 6.363 13.439 1.00 96.25 91 LEU A CA 1
ATOM 748 C C . LEU A 1 91 ? 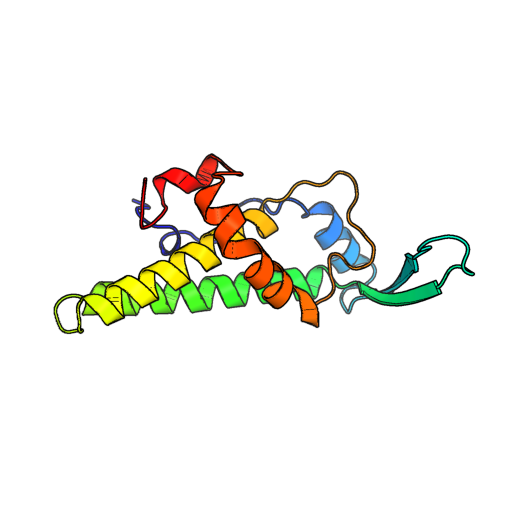-8.240 6.895 12.081 1.00 96.25 91 LEU A C 1
ATOM 750 O O . LEU A 1 91 ? -8.059 6.221 11.076 1.00 96.25 91 LEU A O 1
ATOM 754 N N . PHE A 1 92 ? -8.737 8.130 12.034 1.00 94.81 92 PHE A N 1
ATOM 755 C CA . PHE A 1 92 ? -9.159 8.762 10.791 1.00 94.81 92 PHE A CA 1
ATOM 756 C C . PHE A 1 92 ? -8.004 8.966 9.798 1.00 94.81 92 PHE A C 1
ATOM 758 O O . PHE A 1 92 ? -8.127 8.644 8.621 1.00 94.81 92 PHE A O 1
ATOM 765 N N . GLN A 1 93 ? -6.847 9.438 10.270 1.00 95.12 93 GLN A N 1
ATOM 766 C CA . GLN A 1 93 ? -5.650 9.558 9.429 1.00 95.12 93 GLN A CA 1
ATOM 767 C C . GLN A 1 93 ? -5.174 8.205 8.892 1.00 95.12 93 GLN A C 1
ATOM 769 O O . GLN A 1 93 ? -4.734 8.121 7.746 1.00 95.12 93 GLN A O 1
ATOM 774 N N . ILE A 1 94 ? -5.229 7.162 9.724 1.00 97.19 94 ILE A N 1
ATOM 775 C CA . ILE A 1 94 ? -4.875 5.805 9.310 1.00 97.19 94 ILE A CA 1
ATOM 776 C C . ILE A 1 94 ? -5.854 5.311 8.245 1.00 97.19 94 ILE A C 1
ATOM 778 O O . ILE A 1 94 ? -5.410 4.803 7.221 1.00 97.19 94 ILE A O 1
ATOM 782 N N . ASP A 1 95 ? -7.154 5.505 8.453 1.00 96.06 95 ASP A N 1
ATOM 783 C CA . ASP A 1 95 ? -8.205 5.065 7.535 1.00 96.06 95 ASP A CA 1
ATOM 784 C C . ASP A 1 95 ? -8.071 5.708 6.147 1.00 96.06 95 ASP A C 1
ATOM 786 O O . ASP A 1 95 ? -8.070 4.999 5.141 1.00 96.06 95 ASP A O 1
ATOM 790 N N . ILE A 1 96 ? -7.832 7.026 6.091 1.00 94.81 96 ILE A N 1
ATOM 791 C CA . ILE A 1 96 ? -7.533 7.740 4.839 1.00 94.81 96 ILE A CA 1
ATOM 792 C C . ILE A 1 96 ? -6.355 7.090 4.110 1.00 94.81 96 ILE A C 1
ATOM 794 O O . ILE A 1 96 ? -6.405 6.853 2.901 1.00 94.81 96 ILE A O 1
ATOM 798 N N . PHE A 1 97 ? -5.273 6.807 4.834 1.00 95.94 97 PHE A N 1
ATOM 799 C CA . PHE A 1 97 ? -4.053 6.312 4.211 1.00 95.94 97 PHE A CA 1
ATOM 800 C C . PHE A 1 97 ? -4.190 4.845 3.776 1.00 95.94 97 PHE A C 1
ATOM 802 O O . PHE A 1 97 ? -3.743 4.492 2.689 1.00 95.94 97 PHE A O 1
ATOM 809 N N . LEU A 1 98 ? -4.864 4.002 4.564 1.00 96.31 98 LEU A N 1
ATOM 810 C CA . LEU A 1 98 ? -5.199 2.630 4.169 1.00 96.31 98 LEU A CA 1
ATOM 811 C C . LEU A 1 98 ? -6.034 2.618 2.889 1.00 96.31 98 LEU A C 1
ATOM 813 O O . LEU A 1 98 ? -5.705 1.884 1.963 1.00 96.31 98 LEU A O 1
ATOM 817 N N . TYR A 1 99 ? -7.065 3.463 2.810 1.00 94.94 99 TYR A N 1
ATOM 818 C CA . TYR A 1 99 ? -7.897 3.578 1.614 1.00 94.94 99 TYR A CA 1
ATOM 819 C C . TYR A 1 99 ? -7.084 4.011 0.390 1.00 94.94 99 TYR A C 1
ATOM 821 O O . TYR A 1 99 ? -7.245 3.461 -0.692 1.00 94.94 99 TYR A O 1
ATOM 829 N N . SER A 1 100 ? -6.174 4.968 0.565 1.00 93.19 100 SER A N 1
ATOM 830 C CA . SER A 1 100 ? -5.358 5.486 -0.537 1.00 93.19 100 SER A CA 1
ATOM 831 C C . SER A 1 100 ? -4.338 4.456 -1.033 1.00 93.19 100 SER A C 1
ATOM 833 O O . SER A 1 100 ? -4.132 4.336 -2.234 1.00 93.19 100 SER A O 1
ATOM 835 N N . ILE A 1 101 ? -3.760 3.653 -0.128 1.00 95.31 101 ILE A N 1
ATOM 836 C CA . ILE A 1 101 ? -2.929 2.498 -0.503 1.00 95.31 101 ILE A CA 1
ATOM 837 C C . ILE A 1 101 ? -3.755 1.465 -1.272 1.00 95.31 101 ILE A C 1
ATOM 839 O O . ILE A 1 101 ? -3.260 0.915 -2.247 1.00 95.31 101 ILE A O 1
ATOM 843 N N . LEU A 1 102 ? -4.994 1.192 -0.851 1.00 94.94 102 LEU A N 1
ATOM 844 C CA . LEU A 1 102 ? -5.865 0.260 -1.569 1.00 94.94 102 LEU A CA 1
ATOM 845 C C . LEU A 1 102 ? -6.207 0.775 -2.964 1.00 94.94 102 LEU A C 1
ATOM 847 O O . LEU A 1 102 ? -6.112 0.002 -3.904 1.00 94.94 102 LEU A O 1
ATOM 851 N N . ASN A 1 103 ? -6.521 2.064 -3.106 1.00 92.06 103 ASN A N 1
ATOM 852 C CA . ASN A 1 103 ? -6.768 2.679 -4.407 1.00 92.06 103 ASN A CA 1
ATOM 853 C C . ASN A 1 103 ? -5.544 2.561 -5.331 1.00 92.06 103 ASN A C 1
ATOM 855 O O . ASN A 1 103 ? -5.701 2.215 -6.492 1.00 92.06 103 ASN A O 1
ATOM 859 N N . GLU A 1 104 ? -4.330 2.799 -4.823 1.00 91.94 104 GLU A N 1
ATOM 860 C CA . GLU A 1 104 ? -3.084 2.586 -5.579 1.00 91.94 104 GLU A CA 1
ATOM 861 C C . GLU A 1 104 ? -2.863 1.098 -5.921 1.00 91.94 104 GLU A C 1
ATOM 863 O O . GLU A 1 104 ? -2.449 0.743 -7.022 1.00 91.94 104 GLU A O 1
ATOM 868 N N . TRP A 1 105 ? -3.164 0.197 -4.983 1.00 94.50 105 TRP A N 1
ATOM 869 C CA . TRP A 1 105 ? -3.008 -1.249 -5.153 1.00 94.50 105 TRP A CA 1
ATOM 870 C C . TRP A 1 105 ? -3.934 -1.825 -6.223 1.00 94.50 105 TRP A C 1
ATOM 872 O O . TRP A 1 105 ? -3.523 -2.693 -6.995 1.00 94.50 105 TRP A O 1
ATOM 882 N N . THR A 1 106 ? -5.185 -1.368 -6.249 1.00 92.88 106 THR A N 1
ATOM 883 C CA . THR A 1 106 ? -6.217 -1.832 -7.180 1.00 92.88 106 THR A CA 1
ATOM 884 C C . THR A 1 106 ? -6.305 -0.978 -8.435 1.00 92.88 106 THR A C 1
ATOM 886 O O . THR A 1 106 ? -7.165 -1.255 -9.267 1.00 92.88 106 THR A O 1
ATOM 889 N N . ASN A 1 107 ? -5.432 0.023 -8.597 1.00 88.12 107 ASN A N 1
ATOM 890 C CA . ASN A 1 107 ? -5.418 0.855 -9.788 1.00 88.12 107 ASN A CA 1
ATOM 891 C C . ASN A 1 107 ? -5.098 0.009 -11.028 1.00 88.12 107 ASN A C 1
ATOM 893 O O . ASN A 1 107 ? -4.106 -0.727 -11.063 1.00 88.12 107 ASN A O 1
ATOM 897 N N . ILE A 1 108 ? -5.956 0.124 -12.039 1.00 85.06 108 ILE A N 1
ATOM 898 C CA . ILE A 1 108 ? -5.815 -0.545 -13.328 1.00 85.06 108 ILE A CA 1
ATOM 899 C C . ILE A 1 108 ? -5.656 0.559 -14.364 1.00 85.06 108 ILE A C 1
ATOM 901 O O . ILE A 1 108 ? -6.646 1.131 -14.816 1.00 85.06 108 ILE A O 1
ATOM 905 N N . ASP A 1 109 ? -4.411 0.823 -14.744 1.00 79.25 109 ASP A N 1
ATOM 906 C CA . ASP A 1 109 ? -4.093 1.685 -15.874 1.00 79.25 109 ASP A CA 1
ATOM 907 C C . ASP A 1 109 ? -3.602 0.838 -17.049 1.00 79.25 109 ASP A C 1
ATOM 909 O O . ASP A 1 109 ? -2.784 -0.073 -16.892 1.00 79.25 109 ASP A O 1
ATOM 913 N N . ASP A 1 110 ? -4.084 1.165 -18.251 1.00 65.06 110 ASP A N 1
ATOM 914 C CA . ASP A 1 110 ? -3.652 0.505 -19.489 1.00 65.06 110 ASP A CA 1
ATOM 915 C C . ASP A 1 110 ? -2.161 0.758 -19.773 1.00 65.06 110 ASP A C 1
ATOM 917 O O . ASP A 1 110 ? -1.492 -0.052 -20.420 1.00 65.06 110 ASP A O 1
ATOM 921 N N . VAL A 1 111 ? -1.634 1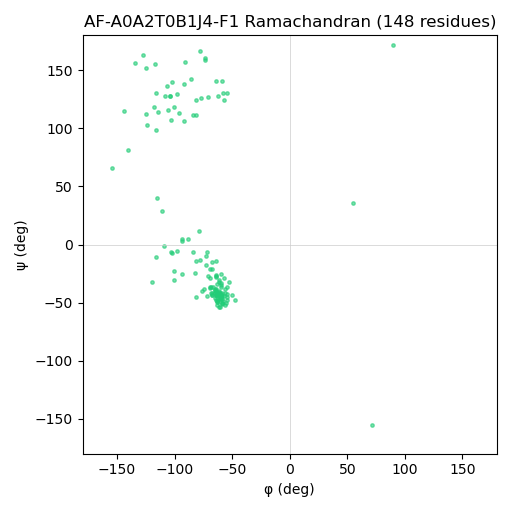.892 -19.296 1.00 77.75 111 VAL A N 1
ATOM 922 C CA . VAL A 1 111 ? -0.235 2.301 -19.445 1.00 77.75 111 VAL A CA 1
ATOM 923 C C . VAL A 1 111 ? 0.214 3.026 -18.181 1.00 77.75 111 VAL A C 1
ATOM 925 O O . VAL A 1 111 ? -0.249 4.127 -17.897 1.00 77.75 111 VAL A O 1
ATOM 928 N N . PHE A 1 112 ? 1.169 2.438 -17.463 1.00 84.56 112 PHE A N 1
ATOM 929 C CA . PHE A 1 112 ? 1.868 3.114 -16.372 1.00 84.56 112 PHE A CA 1
ATOM 930 C C . PHE A 1 112 ? 3.048 3.915 -16.923 1.00 84.56 112 PHE A C 1
ATOM 932 O O . PHE A 1 112 ? 3.737 3.475 -17.849 1.00 84.56 112 PHE A O 1
ATOM 939 N N . ALA A 1 113 ? 3.291 5.088 -16.348 1.00 83.56 113 ALA A N 1
ATOM 940 C CA . ALA A 1 113 ? 4.432 5.914 -16.701 1.00 83.56 113 ALA A CA 1
ATOM 941 C C . ALA A 1 113 ? 5.741 5.325 -16.143 1.00 83.56 113 ALA A C 1
ATOM 943 O O . ALA A 1 113 ? 5.766 4.508 -15.218 1.00 83.56 113 ALA A O 1
ATOM 944 N N . ASN A 1 114 ? 6.864 5.749 -16.723 1.00 82.94 114 ASN A N 1
ATOM 945 C CA . ASN A 1 114 ? 8.199 5.262 -16.361 1.00 82.94 114 ASN A CA 1
ATOM 946 C C . ASN A 1 114 ? 8.646 5.674 -14.946 1.00 82.94 114 ASN A C 1
ATOM 948 O O . ASN A 1 114 ? 9.599 5.108 -14.412 1.00 82.94 114 ASN A O 1
ATOM 952 N N . ASP A 1 115 ? 7.965 6.638 -14.339 1.00 84.50 115 ASP A N 1
ATOM 953 C CA . ASP A 1 115 ? 8.152 7.115 -12.971 1.00 84.50 115 ASP A CA 1
ATOM 954 C C . ASP A 1 115 ? 7.092 6.574 -11.991 1.00 84.50 115 ASP A C 1
ATOM 956 O O . ASP A 1 115 ? 7.268 6.708 -10.780 1.00 84.50 115 ASP A O 1
ATOM 960 N N . SER A 1 116 ? 6.049 5.878 -12.472 1.00 87.62 116 SER A N 1
ATOM 961 C CA . SER A 1 116 ? 4.943 5.372 -11.637 1.00 87.62 116 SER A CA 1
ATOM 962 C C . SER A 1 116 ? 5.384 4.399 -10.541 1.00 87.62 116 SER A C 1
ATOM 964 O O . SER A 1 116 ? 4.718 4.267 -9.521 1.00 87.62 116 SER A O 1
ATOM 966 N N . PHE A 1 117 ? 6.516 3.717 -10.727 1.00 92.62 117 PHE A N 1
ATOM 967 C CA . PHE A 1 117 ? 7.037 2.739 -9.771 1.00 92.62 117 PHE A CA 1
ATOM 968 C C . PHE A 1 117 ? 8.373 3.169 -9.167 1.00 92.62 117 PHE A C 1
ATOM 970 O O . PHE A 1 117 ? 9.272 2.340 -8.999 1.00 92.62 117 PHE A O 1
ATOM 977 N N . GLN A 1 118 ? 8.511 4.459 -8.848 1.00 93.25 118 GLN A N 1
ATOM 978 C CA . GLN A 1 118 ? 9.664 4.979 -8.120 1.00 93.25 118 GLN A CA 1
ATOM 979 C C . GLN A 1 118 ? 9.515 4.737 -6.603 1.00 93.25 118 GLN A C 1
ATOM 981 O O . GLN A 1 118 ? 8.688 5.393 -5.963 1.00 93.25 118 GLN A O 1
ATOM 986 N N . PRO A 1 119 ? 10.329 3.852 -5.984 1.00 91.25 119 PRO A N 1
ATOM 987 C CA . PRO A 1 119 ? 10.125 3.432 -4.591 1.00 91.25 119 PRO A CA 1
ATOM 988 C C . PRO A 1 119 ? 10.170 4.575 -3.571 1.00 91.25 119 PRO A C 1
ATOM 990 O O . PRO A 1 119 ? 9.418 4.581 -2.597 1.00 91.25 119 PRO A O 1
ATOM 993 N N . ASP A 1 120 ? 11.042 5.556 -3.805 1.00 88.56 120 ASP A N 1
ATOM 994 C CA . ASP A 1 120 ? 11.228 6.697 -2.901 1.00 88.56 120 ASP A CA 1
ATOM 995 C C . ASP A 1 120 ? 10.022 7.649 -2.896 1.00 88.56 120 ASP A C 1
ATOM 997 O O . ASP A 1 120 ? 9.808 8.387 -1.928 1.00 88.56 120 ASP A O 1
ATOM 1001 N N . ASN A 1 121 ? 9.203 7.600 -3.949 1.00 88.31 121 ASN A N 1
ATOM 1002 C CA . ASN A 1 121 ? 8.042 8.466 -4.110 1.00 88.31 121 ASN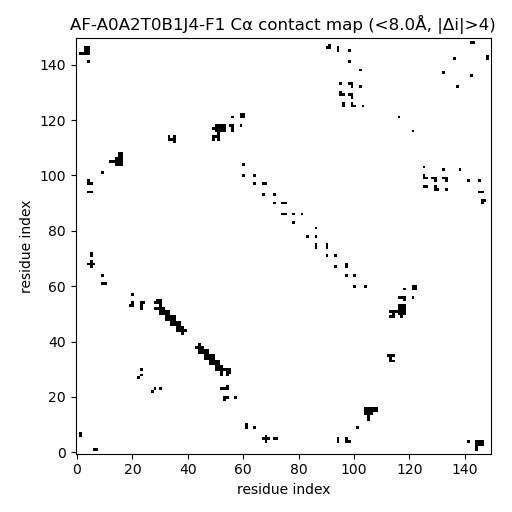 A CA 1
ATOM 1003 C C . ASN A 1 121 ? 6.733 7.762 -3.741 1.00 88.31 121 ASN A C 1
ATOM 1005 O O . ASN A 1 121 ? 5.806 8.443 -3.309 1.00 88.31 121 ASN A O 1
ATOM 1009 N N . SER A 1 122 ? 6.676 6.422 -3.778 1.00 85.75 122 SER A N 1
ATOM 1010 C CA . SER A 1 122 ? 5.427 5.649 -3.654 1.00 85.75 122 SER A CA 1
ATOM 1011 C C . SER A 1 122 ? 4.532 6.103 -2.496 1.00 85.75 122 SER A C 1
ATOM 1013 O O . SER A 1 122 ? 3.343 6.328 -2.669 1.00 85.75 122 SER A O 1
ATOM 1015 N N . LEU A 1 123 ? 5.084 6.292 -1.290 1.00 91.81 123 LEU A N 1
ATOM 1016 C CA . LEU A 1 123 ? 4.280 6.722 -0.137 1.00 91.81 123 LEU A CA 1
ATOM 1017 C C . LEU A 1 123 ? 4.036 8.232 -0.070 1.00 91.81 123 LEU A C 1
ATOM 1019 O O . LEU A 1 123 ? 3.105 8.659 0.614 1.00 91.81 123 LEU A O 1
ATOM 1023 N N . ASN A 1 124 ? 4.896 9.044 -0.680 1.00 89.25 124 ASN A N 1
ATOM 1024 C CA . ASN A 1 124 ? 4.745 10.498 -0.679 1.00 89.25 124 ASN A CA 1
ATOM 1025 C C . ASN A 1 124 ? 3.656 10.925 -1.659 1.00 89.25 124 ASN A C 1
ATOM 1027 O O . ASN A 1 124 ? 2.821 11.754 -1.295 1.00 89.25 124 ASN A O 1
ATOM 1031 N N . ASP A 1 125 ? 3.607 10.285 -2.822 1.00 85.50 125 ASP A N 1
ATOM 1032 C CA . ASP A 1 125 ? 2.575 10.518 -3.825 1.00 85.50 125 ASP A CA 1
ATOM 1033 C C . ASP A 1 125 ? 1.211 10.136 -3.250 1.00 85.50 125 ASP A C 1
ATOM 1035 O O . ASP A 1 125 ? 0.329 10.993 -3.189 1.00 85.50 125 ASP A O 1
ATOM 1039 N N . ILE A 1 126 ? 1.088 8.944 -2.643 1.00 87.69 126 ILE A N 1
ATOM 1040 C CA . ILE A 1 126 ? -0.142 8.520 -1.947 1.00 87.69 126 ILE A CA 1
ATOM 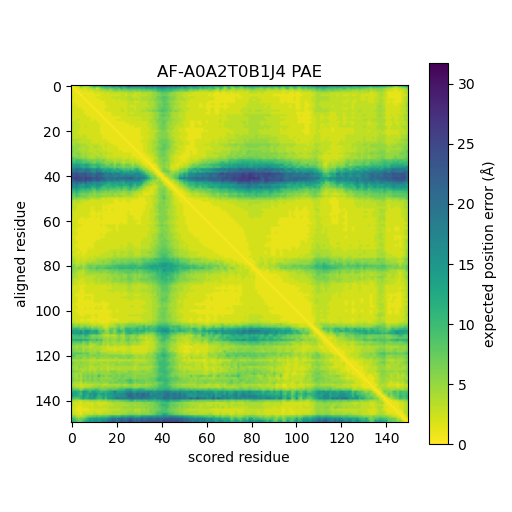1041 C C . ILE A 1 126 ? -0.584 9.536 -0.893 1.00 87.69 126 ILE A C 1
ATOM 1043 O O . ILE A 1 126 ? -1.760 9.888 -0.813 1.00 87.69 126 ILE A O 1
ATOM 1047 N N . LYS A 1 127 ? 0.340 10.051 -0.072 1.00 88.44 127 LYS A N 1
ATOM 1048 C CA . LYS A 1 127 ? -0.001 11.075 0.930 1.00 88.44 127 LYS A CA 1
ATOM 1049 C C . LYS A 1 127 ? -0.502 12.371 0.301 1.00 88.44 127 LYS A C 1
ATOM 1051 O O . LYS A 1 127 ? -1.325 13.040 0.923 1.00 88.44 127 LYS A O 1
ATOM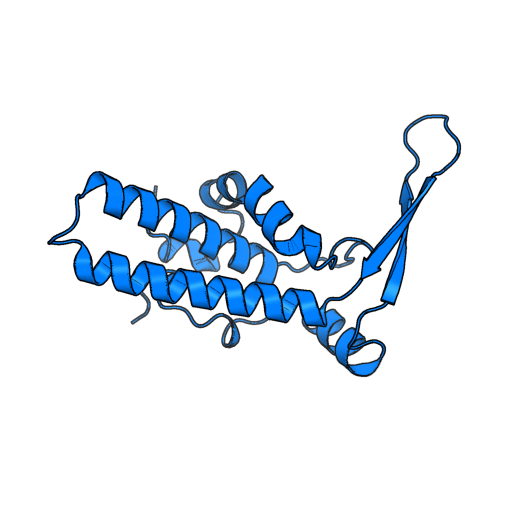 1056 N N . SER A 1 128 ? 0.014 12.746 -0.868 1.00 87.31 128 SER A N 1
ATOM 1057 C CA . SER A 1 128 ? -0.316 14.014 -1.521 1.00 87.31 128 SER A CA 1
ATOM 1058 C C . SER A 1 128 ? -1.766 14.055 -2.009 1.00 87.31 128 SER A C 1
ATOM 1060 O O . SER A 1 128 ? -2.421 15.087 -1.872 1.00 87.31 128 SER A O 1
ATOM 1062 N N . TYR A 1 129 ? -2.292 12.925 -2.493 1.00 83.25 129 TYR A N 1
ATOM 1063 C CA . TYR A 1 129 ? -3.658 12.820 -3.012 1.00 83.25 129 TYR A CA 1
ATOM 1064 C C . TYR A 1 129 ? -4.643 12.132 -2.051 1.00 83.25 129 TYR A C 1
ATOM 1066 O O . TYR A 1 129 ? -5.848 12.139 -2.299 1.00 83.25 129 TYR A O 1
ATOM 1074 N N . ALA A 1 130 ? -4.159 11.585 -0.932 1.00 84.94 130 ALA A N 1
ATOM 1075 C CA . ALA A 1 130 ? -4.910 10.709 -0.031 1.00 84.94 130 ALA A CA 1
ATOM 1076 C C . ALA A 1 130 ? -6.287 11.242 0.406 1.00 84.94 130 ALA A C 1
ATOM 1078 O O . ALA A 1 130 ? -7.273 10.507 0.440 1.00 84.94 130 ALA A O 1
ATOM 1079 N N . GLN A 1 131 ? -6.367 12.531 0.749 1.00 83.25 131 GLN A N 1
ATOM 1080 C CA . GLN A 1 131 ? -7.625 13.139 1.190 1.00 83.25 131 GLN A CA 1
ATOM 1081 C C . GLN A 1 131 ? -8.653 13.202 0.058 1.00 83.25 131 GLN A C 1
ATOM 1083 O O . GLN A 1 131 ? -9.810 12.859 0.283 1.00 83.25 131 GLN A O 1
ATOM 1088 N N . ASN A 1 132 ? -8.228 13.591 -1.146 1.00 84.19 132 ASN A N 1
ATOM 1089 C CA . ASN A 1 132 ? -9.116 13.704 -2.303 1.00 84.19 132 ASN A CA 1
ATOM 1090 C C . ASN A 1 132 ? -9.684 12.326 -2.651 1.00 84.19 132 ASN A C 1
ATOM 1092 O O . ASN A 1 132 ? -10.894 12.129 -2.628 1.00 84.19 132 ASN A O 1
ATOM 1096 N N . THR A 1 133 ? -8.807 11.332 -2.808 1.00 82.88 133 THR A N 1
ATOM 1097 C CA . THR A 1 133 ? -9.193 9.943 -3.086 1.00 82.88 133 THR A CA 1
ATOM 1098 C C . THR A 1 133 ? -10.172 9.395 -2.046 1.00 82.88 133 THR A C 1
ATOM 1100 O O . THR A 1 133 ? -11.166 8.757 -2.399 1.00 82.88 133 THR A O 1
ATOM 1103 N N . TYR A 1 134 ? -9.946 9.678 -0.759 1.00 87.38 134 TYR A N 1
ATOM 1104 C CA . TYR A 1 134 ? -10.821 9.206 0.312 1.00 87.38 134 TYR A CA 1
ATOM 1105 C C . TYR A 1 134 ? -12.241 9.781 0.244 1.00 87.38 134 TYR A C 1
ATOM 1107 O O . TYR A 1 134 ? -13.194 9.045 0.490 1.00 87.38 134 TYR A O 1
ATOM 1115 N N . PHE A 1 135 ? -12.419 11.062 -0.079 1.00 86.69 135 PHE A N 1
ATOM 1116 C CA . PHE A 1 135 ? -13.746 11.692 -0.066 1.00 86.69 135 PHE A CA 1
ATOM 1117 C C . PHE A 1 135 ? -14.463 11.669 -1.416 1.00 86.69 135 PHE A C 1
ATOM 1119 O O . PHE A 1 135 ? -15.693 11.646 -1.438 1.00 86.69 135 PHE A O 1
ATOM 1126 N N . ASP A 1 136 ? -13.723 11.595 -2.522 1.00 83.38 136 ASP A N 1
ATOM 1127 C CA . ASP A 1 136 ? -14.296 11.534 -3.870 1.00 83.38 136 ASP A CA 1
ATOM 1128 C C . ASP A 1 136 ? -14.945 10.173 -4.170 1.00 83.38 136 ASP A C 1
ATOM 1130 O O . ASP A 1 136 ? -15.668 10.035 -5.155 1.00 83.38 136 ASP A O 1
ATOM 1134 N N . ASN A 1 137 ? -14.739 9.170 -3.301 1.00 69.62 137 ASN A N 1
ATOM 1135 C CA . ASN A 1 137 ? -15.301 7.821 -3.436 1.00 69.62 137 ASN A CA 1
ATOM 1136 C C . ASN A 1 137 ? -14.957 7.169 -4.789 1.00 69.62 137 ASN A C 1
ATOM 1138 O O . ASN A 1 137 ? -15.775 6.434 -5.342 1.00 69.62 137 ASN A O 1
ATOM 1142 N N . SER A 1 138 ? -13.745 7.435 -5.292 1.00 63.03 138 SER A N 1
ATOM 1143 C CA . SER A 1 138 ? -13.257 7.004 -6.611 1.00 63.03 138 SER A CA 1
ATOM 1144 C C . SER A 1 138 ? -13.403 5.503 -6.866 1.00 63.03 138 SER A C 1
ATOM 1146 O O . SER A 1 138 ? -13.662 5.110 -8.000 1.00 63.03 138 SER A O 1
ATOM 1148 N N . ASP A 1 139 ? -13.296 4.678 -5.819 1.00 63.62 139 ASP A N 1
ATOM 1149 C CA . ASP A 1 139 ? -13.460 3.231 -5.898 1.00 63.62 139 ASP A CA 1
ATOM 1150 C C . ASP A 1 139 ? -14.535 2.734 -4.916 1.00 63.62 139 ASP A C 1
ATOM 1152 O O . ASP A 1 139 ? -14.402 2.785 -3.691 1.00 63.62 139 ASP A O 1
ATOM 1156 N N . SER A 1 140 ? -15.648 2.251 -5.470 1.00 68.75 140 SER A N 1
ATOM 1157 C CA . SER A 1 140 ? -16.833 1.882 -4.688 1.00 68.75 140 SER A CA 1
ATOM 1158 C C . SER A 1 140 ? -16.636 0.662 -3.785 1.00 68.75 140 SER A C 1
ATOM 1160 O O . SER A 1 140 ? -17.384 0.497 -2.817 1.00 68.75 140 SER A O 1
ATOM 1162 N N . GLN A 1 141 ? -15.642 -0.184 -4.072 1.00 85.56 141 GLN A N 1
ATOM 1163 C CA . GLN A 1 141 ? -15.550 -1.518 -3.477 1.00 85.56 141 GLN A CA 1
ATOM 1164 C C . GLN A 1 141 ? -15.182 -1.519 -1.985 1.00 85.56 141 GLN A C 1
ATOM 1166 O O . GLN A 1 141 ? -15.569 -2.439 -1.266 1.00 85.56 141 GLN A O 1
ATOM 1171 N N . PHE A 1 142 ? -14.472 -0.491 -1.507 1.00 90.69 142 PHE A N 1
ATOM 1172 C CA . PHE A 1 142 ? -14.029 -0.391 -0.109 1.00 90.69 142 PHE A CA 1
ATOM 1173 C C . PHE A 1 142 ? -14.764 0.687 0.692 1.00 90.69 142 PHE A C 1
ATOM 1175 O O . PHE A 1 142 ? -14.510 0.844 1.886 1.00 90.69 142 PHE A O 1
ATOM 1182 N N . ASN A 1 143 ? -15.682 1.431 0.068 1.00 89.81 143 ASN A N 1
ATOM 1183 C CA . ASN A 1 143 ? -16.349 2.563 0.714 1.00 89.81 143 ASN A CA 1
ATOM 1184 C C . ASN A 1 143 ? -17.096 2.152 1.983 1.00 89.81 143 ASN A C 1
ATOM 1186 O O . ASN A 1 143 ? -16.966 2.809 3.005 1.00 89.81 143 ASN A O 1
ATOM 1190 N N . ASN A 1 144 ? -17.797 1.019 1.962 1.00 91.12 144 ASN A N 1
ATOM 1191 C CA . ASN A 1 144 ? -18.532 0.514 3.124 1.00 91.12 144 ASN A CA 1
ATOM 1192 C C . ASN A 1 144 ? -17.642 0.131 4.323 1.00 91.12 144 ASN A C 1
ATOM 1194 O O . ASN A 1 144 ? -18.176 -0.066 5.414 1.00 91.12 144 ASN A O 1
ATOM 1198 N N . LEU A 1 145 ? -16.326 0.007 4.127 1.00 93.62 145 LEU A N 1
ATOM 1199 C CA . LEU A 1 145 ? -15.346 -0.332 5.160 1.00 93.62 145 LEU A CA 1
ATOM 1200 C C . LEU A 1 145 ? -14.634 0.896 5.740 1.00 93.62 145 LEU A C 1
ATOM 1202 O O . LEU A 1 145 ? -13.853 0.743 6.682 1.00 93.62 145 LEU A O 1
ATOM 1206 N N . LYS A 1 146 ? -14.875 2.093 5.192 1.00 93.44 146 LYS A N 1
ATOM 1207 C CA . LYS A 1 146 ? -14.321 3.338 5.728 1.00 93.44 146 LYS A CA 1
ATOM 1208 C C . LYS A 1 146 ? -14.777 3.535 7.167 1.00 93.44 146 LYS A C 1
ATOM 1210 O O . LYS A 1 146 ? -15.934 3.297 7.519 1.00 93.44 146 LYS A O 1
ATOM 1215 N N . PHE A 1 147 ? -13.866 4.020 8.001 1.00 90.88 147 PHE A N 1
ATOM 1216 C CA . PHE A 1 147 ? -14.159 4.363 9.387 1.00 90.88 147 PHE A CA 1
ATOM 1217 C C . PHE A 1 147 ? -15.223 5.464 9.492 1.00 90.88 147 PHE A C 1
ATOM 1219 O O . PHE A 1 147 ? -16.020 5.459 10.432 1.00 90.88 147 PHE A O 1
ATOM 1226 N N . ILE A 1 148 ? -15.262 6.381 8.520 1.00 84.69 148 ILE A N 1
ATOM 1227 C CA . ILE A 1 148 ? -16.315 7.387 8.381 1.00 84.69 148 ILE A CA 1
ATOM 1228 C C . ILE A 1 148 ? -17.035 7.172 7.050 1.00 84.69 148 ILE A C 1
ATOM 1230 O O . ILE A 1 148 ? -16.441 7.319 5.987 1.00 84.69 148 ILE A O 1
ATOM 1234 N N . ASN A 1 149 ? -18.334 6.882 7.129 1.00 68.06 149 ASN A N 1
ATOM 1235 C CA . ASN A 1 149 ? -19.248 6.942 5.993 1.00 68.06 149 ASN A CA 1
ATOM 1236 C C . ASN A 1 149 ? -20.028 8.257 6.085 1.00 68.06 149 ASN A C 1
ATOM 1238 O O . ASN A 1 149 ? -20.710 8.484 7.089 1.00 68.06 149 ASN A O 1
ATOM 1242 N N . LEU A 1 150 ? -19.870 9.122 5.080 1.00 60.62 150 LEU A N 1
ATOM 1243 C CA . LEU A 1 150 ? -20.606 10.385 4.942 1.00 60.62 150 LEU A CA 1
ATOM 1244 C C . LEU A 1 150 ? -21.912 10.182 4.171 1.00 60.62 150 LEU A C 1
ATOM 1246 O O . LEU A 1 150 ? -21.903 9.387 3.205 1.00 60.62 150 LEU A O 1
#

Nearest PDB structures (foldseek):
  6gcs-assembly1_5  TM=3.342E-01  e=6.414E+00  Yarrowia lipolytica
  6khi-assembly1_F  TM=3.267E-01  e=8.383E+00  Thermosynechococcus vestitus BP-1

Organism: NCBI:txid1289519

pLDDT: mean 90.53, std 8.29, range [60.62, 98.56]

Mean predicted aligned error: 5.08 Å

Secondary structure (DSSP, 8-state):
---SGGGS-GGGSPPTTHHHHHHHHHH-TT-EEEEEEE--TTSPPEEEEEEE-HHHHHHHHHHHHHHHHHHHHHHHHTTTTS-HHHHHHHHHHHHHHHHHHHHHHT---SS--TTTT-TTTHHHHHHHHHHHHHHHT--GGGGGGSS---